Protein AF-A0A2U1LKH2-F1 (afdb_monomer)

pLDDT: mean 75.33, std 19.49, range [34.59, 97.94]

Organism: Artemisia annua (NCBI:txid35608)

Sequence (141 aa):
MAQFQILDHLMNLAGSSNLHDRMRVWFVQQAMEDSAFANLLFVCCQHLRRVMNKHRIMMVDMEALGDRGVAVDSLEALRKTYNRHKSVLEIMTDLLAQARSGVSEEEGNAGYNSRAQGLGARVLEAARSILGALFAVVQLP

Structure (mmCIF, N/CA/C/O backbone):
data_AF-A0A2U1LKH2-F1
#
_entry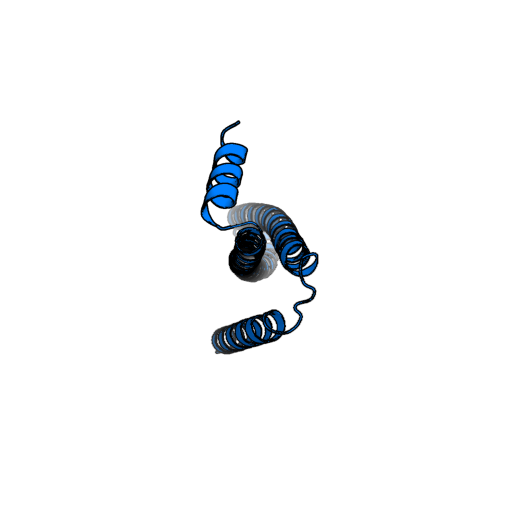.id   AF-A0A2U1LKH2-F1
#
loop_
_atom_site.group_PDB
_atom_site.id
_atom_site.type_symbol
_atom_site.label_atom_id
_atom_site.label_alt_id
_atom_site.label_comp_id
_atom_site.label_asym_id
_atom_site.label_entity_id
_atom_site.label_seq_id
_atom_site.pdbx_PDB_ins_code
_atom_site.Cartn_x
_atom_site.Cartn_y
_atom_site.Cartn_z
_atom_site.occupancy
_atom_site.B_iso_or_equiv
_atom_site.auth_seq_id
_atom_site.auth_comp_id
_atom_site.auth_asym_id
_atom_site.auth_atom_id
_atom_site.pdbx_PDB_model_num
ATOM 1 N N . MET A 1 1 ? 21.369 20.410 -15.685 1.00 41.09 1 MET A N 1
ATOM 2 C CA . MET A 1 1 ? 22.306 20.356 -16.833 1.00 41.09 1 MET A CA 1
ATOM 3 C C . MET A 1 1 ? 23.334 19.211 -16.773 1.00 41.09 1 MET A C 1
ATOM 5 O O . MET A 1 1 ? 23.979 18.977 -17.781 1.00 41.09 1 MET A O 1
ATOM 9 N N . ALA A 1 2 ? 23.475 18.450 -15.674 1.00 50.75 2 ALA A N 1
ATOM 10 C CA . ALA A 1 2 ? 24.497 17.391 -15.558 1.00 50.75 2 ALA A CA 1
ATOM 11 C C . ALA A 1 2 ? 24.167 16.049 -16.262 1.00 50.75 2 ALA A C 1
ATOM 13 O O . ALA A 1 2 ? 25.073 15.297 -16.597 1.00 50.75 2 ALA A O 1
ATOM 14 N N . GLN A 1 3 ? 22.890 15.739 -16.522 1.00 45.34 3 GLN A N 1
ATOM 15 C CA . GLN A 1 3 ? 22.479 14.428 -17.061 1.00 45.34 3 GLN A CA 1
ATOM 16 C C . GLN A 1 3 ? 22.871 14.194 -18.534 1.00 45.34 3 GLN A C 1
ATOM 18 O O . GLN A 1 3 ? 23.162 13.063 -18.910 1.00 45.34 3 GLN A O 1
ATOM 23 N N . PHE A 1 4 ? 22.958 15.247 -19.355 1.00 44.88 4 PHE A N 1
ATOM 24 C CA . PHE A 1 4 ? 23.347 15.119 -20.769 1.00 44.88 4 PHE A CA 1
ATOM 25 C C . PHE A 1 4 ? 24.853 14.877 -20.969 1.00 44.88 4 PHE A C 1
ATOM 27 O O . PHE A 1 4 ? 25.242 14.251 -21.949 1.00 44.88 4 PHE A O 1
ATOM 34 N N . GLN A 1 5 ? 25.701 15.289 -20.018 1.00 53.75 5 GLN A N 1
ATOM 35 C CA . GLN A 1 5 ? 27.159 15.111 -20.110 1.00 53.75 5 GLN A CA 1
ATOM 36 C C . GLN A 1 5 ? 27.582 13.640 -19.992 1.00 53.75 5 GLN A C 1
ATOM 38 O O . GLN A 1 5 ? 28.560 13.222 -20.607 1.00 53.75 5 GLN A O 1
ATOM 43 N N . ILE A 1 6 ? 26.829 12.839 -19.232 1.00 60.72 6 ILE A N 1
ATOM 44 C CA . ILE A 1 6 ? 27.096 11.406 -19.062 1.00 60.72 6 ILE A CA 1
ATOM 45 C C . ILE A 1 6 ? 26.749 10.641 -20.344 1.00 60.72 6 ILE A C 1
ATOM 47 O O . ILE A 1 6 ? 27.526 9.789 -20.776 1.00 60.72 6 ILE A O 1
ATOM 51 N N . LEU A 1 7 ? 25.621 10.975 -20.981 1.00 55.69 7 LEU A N 1
ATOM 52 C CA . LEU A 1 7 ? 25.215 10.361 -22.246 1.00 55.69 7 LEU A CA 1
ATOM 53 C C . LEU A 1 7 ? 26.198 10.682 -23.379 1.00 55.69 7 LEU A C 1
ATOM 55 O O . LEU A 1 7 ? 26.614 9.763 -24.080 1.00 55.69 7 LEU A O 1
ATOM 59 N N . ASP A 1 8 ? 26.629 11.940 -23.516 1.00 56.50 8 ASP A N 1
ATOM 60 C CA . ASP A 1 8 ? 27.603 12.352 -24.541 1.00 56.50 8 ASP A CA 1
ATOM 61 C C . ASP A 1 8 ? 28.972 11.683 -24.357 1.00 56.50 8 ASP A C 1
ATOM 63 O O . ASP A 1 8 ? 29.635 11.299 -25.326 1.00 56.50 8 ASP A O 1
ATOM 67 N N . HIS A 1 9 ? 29.400 11.497 -23.106 1.00 58.72 9 HIS A N 1
ATOM 68 C CA . HIS A 1 9 ? 30.657 10.818 -22.808 1.00 58.72 9 HIS A CA 1
ATOM 69 C C . HIS A 1 9 ? 30.581 9.315 -23.119 1.00 58.72 9 HIS A C 1
ATOM 71 O O . HIS A 1 9 ? 31.501 8.754 -23.717 1.00 58.72 9 HIS A O 1
ATOM 77 N N . LEU A 1 10 ? 29.455 8.670 -22.797 1.00 54.12 10 LEU A N 1
ATOM 78 C CA . LEU A 1 10 ? 29.204 7.264 -23.126 1.00 54.12 10 LEU A CA 1
ATOM 79 C C . LEU A 1 10 ? 29.077 7.032 -24.638 1.00 54.12 10 LEU A C 1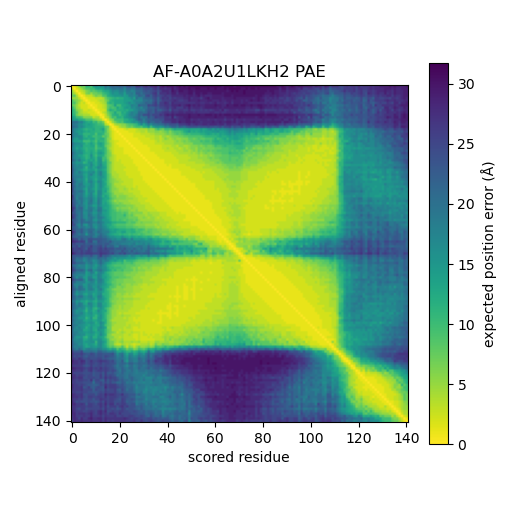
ATOM 81 O O . LEU A 1 10 ? 29.558 6.017 -25.141 1.00 54.12 10 LEU A O 1
ATOM 85 N N . MET A 1 11 ? 28.477 7.973 -25.365 1.00 57.41 11 MET A N 1
ATOM 86 C CA . MET A 1 11 ? 28.297 7.910 -26.816 1.00 57.41 11 MET A CA 1
ATOM 87 C C . MET A 1 11 ? 29.630 8.029 -27.571 1.00 57.41 11 MET A C 1
ATOM 89 O O . MET A 1 11 ? 29.863 7.278 -28.520 1.00 57.41 11 MET A O 1
ATOM 93 N N . ASN A 1 12 ? 30.532 8.900 -27.102 1.00 57.78 12 ASN A N 1
ATOM 94 C CA . ASN A 1 12 ? 31.886 9.044 -27.648 1.00 57.78 12 ASN A CA 1
ATOM 95 C C . ASN A 1 12 ? 32.794 7.835 -27.352 1.00 57.78 12 ASN A C 1
ATOM 97 O O . ASN A 1 12 ? 33.652 7.504 -28.166 1.00 57.78 12 ASN A O 1
ATOM 101 N N . LEU A 1 13 ? 32.609 7.158 -26.213 1.00 55.66 13 LEU A N 1
ATOM 102 C CA . LEU A 1 13 ? 33.429 6.006 -25.807 1.00 55.66 13 LEU A CA 1
ATOM 103 C C . LEU A 1 13 ? 32.995 4.677 -26.435 1.00 55.66 13 LEU A C 1
ATOM 105 O O . LEU A 1 13 ? 33.823 3.787 -26.617 1.00 55.66 13 LEU A O 1
ATOM 109 N N . ALA A 1 14 ? 31.703 4.501 -26.711 1.00 53.47 14 ALA A N 1
ATOM 110 C CA . ALA A 1 14 ? 31.156 3.177 -26.998 1.00 53.47 14 ALA A CA 1
ATOM 111 C C . ALA A 1 14 ? 31.113 2.823 -28.494 1.00 53.47 14 ALA A C 1
ATOM 113 O O . ALA A 1 14 ? 30.976 1.645 -28.815 1.00 53.47 14 ALA A O 1
ATOM 114 N N . GLY A 1 15 ? 31.235 3.809 -29.392 1.00 54.75 15 GLY A N 1
ATOM 115 C CA . GLY A 1 15 ? 30.900 3.642 -30.806 1.00 54.75 15 GLY A CA 1
ATOM 116 C C . GLY A 1 15 ? 29.408 3.325 -30.949 1.00 54.75 15 GLY A C 1
ATOM 117 O O . GLY A 1 15 ? 28.986 2.219 -30.648 1.00 54.75 15 GLY A O 1
ATOM 118 N N . SER A 1 16 ? 28.613 4.322 -31.347 1.00 59.56 16 SER A N 1
ATOM 119 C CA . SER A 1 16 ? 27.169 4.331 -31.689 1.00 59.56 16 SER A CA 1
ATOM 120 C C . SER A 1 16 ? 26.281 3.093 -31.388 1.00 59.56 16 SER A C 1
ATOM 122 O O . SER A 1 16 ? 25.233 3.268 -30.770 1.00 59.56 16 SER A O 1
ATOM 124 N N . SER A 1 17 ? 26.635 1.872 -31.802 1.00 57.16 17 SER A N 1
ATOM 125 C CA . SER A 1 17 ? 25.847 0.648 -31.585 1.00 57.16 17 SER A CA 1
ATOM 126 C C . SER A 1 17 ? 25.800 0.166 -30.128 1.00 57.16 17 SER A C 1
ATOM 128 O O . SER A 1 17 ? 24.788 -0.378 -29.704 1.00 57.16 17 SER A O 1
ATOM 130 N N . ASN A 1 18 ? 26.842 0.401 -29.329 1.00 68.12 18 ASN A N 1
ATOM 131 C CA . ASN A 1 18 ? 26.953 -0.162 -27.975 1.00 68.12 18 ASN A CA 1
ATOM 132 C C . ASN A 1 18 ? 26.224 0.685 -26.904 1.00 68.12 18 ASN A C 1
ATOM 134 O O . ASN A 1 18 ? 25.913 0.211 -25.812 1.00 68.12 18 ASN A O 1
ATOM 138 N N . LEU A 1 19 ? 25.900 1.950 -27.205 1.00 74.56 19 LEU A N 1
ATOM 139 C CA . LEU A 1 19 ? 25.130 2.806 -26.292 1.00 74.56 19 LEU A CA 1
ATOM 140 C C . LEU A 1 19 ? 23.679 2.324 -26.154 1.00 74.56 19 LEU A C 1
ATOM 142 O O . LEU A 1 19 ? 23.128 2.318 -25.057 1.00 74.56 19 LEU A O 1
ATOM 146 N N . HIS A 1 20 ? 23.078 1.907 -27.266 1.00 74.44 20 HIS A N 1
ATOM 147 C CA . HIS A 1 20 ? 21.703 1.422 -27.319 1.00 74.44 20 HIS A CA 1
ATOM 148 C C . HIS A 1 20 ? 21.523 0.129 -26.510 1.00 74.44 20 HIS A C 1
ATOM 150 O O . HIS A 1 20 ? 20.644 0.060 -25.650 1.00 74.44 20 HIS A O 1
ATOM 156 N N . ASP A 1 21 ? 22.433 -0.833 -26.682 1.00 73.69 21 ASP A N 1
ATOM 157 C CA . ASP A 1 21 ? 22.453 -2.065 -25.888 1.00 73.69 21 ASP A CA 1
ATOM 158 C C . ASP A 1 21 ? 22.643 -1.777 -24.390 1.00 73.69 21 ASP A C 1
ATOM 160 O O . ASP A 1 21 ? 21.969 -2.373 -23.548 1.00 73.69 21 ASP A O 1
ATOM 164 N N . ARG A 1 22 ? 23.502 -0.810 -24.037 1.00 74.50 22 ARG A N 1
ATOM 165 C CA . ARG A 1 22 ? 23.689 -0.377 -22.642 1.00 74.50 22 ARG A CA 1
ATOM 166 C C . ARG A 1 22 ? 22.445 0.282 -22.051 1.00 74.50 22 ARG A C 1
ATOM 168 O O . ARG A 1 22 ? 22.099 -0.034 -20.916 1.00 74.50 22 ARG A O 1
ATOM 175 N N . MET A 1 23 ? 21.756 1.149 -22.798 1.00 79.25 23 MET A N 1
ATOM 176 C CA . MET A 1 23 ? 20.485 1.734 -22.344 1.00 79.25 23 MET A CA 1
ATOM 177 C C . MET A 1 23 ? 19.425 0.653 -22.141 1.00 79.25 23 MET A C 1
ATOM 179 O O . MET A 1 23 ? 18.703 0.672 -21.151 1.00 79.25 23 MET A O 1
ATOM 183 N N . ARG A 1 24 ? 19.358 -0.335 -23.038 1.00 75.19 24 ARG A N 1
ATOM 184 C CA . ARG A 1 24 ? 18.426 -1.455 -22.899 1.00 75.19 24 ARG A CA 1
ATOM 185 C C . ARG A 1 24 ? 18.696 -2.271 -21.636 1.00 75.19 24 ARG A C 1
ATOM 187 O O . ARG A 1 24 ? 17.754 -2.599 -20.922 1.00 75.19 24 ARG A O 1
ATOM 194 N N . VAL A 1 25 ? 19.958 -2.596 -21.355 1.00 74.44 25 VAL A N 1
ATOM 195 C CA . VAL A 1 25 ? 20.335 -3.295 -20.114 1.00 74.44 25 VAL A CA 1
ATOM 196 C C . VAL A 1 25 ? 19.967 -2.460 -18.888 1.00 74.44 25 VAL A C 1
ATOM 198 O O . VAL A 1 25 ? 19.434 -3.014 -17.931 1.00 74.44 25 VAL A O 1
ATOM 201 N N . TRP A 1 26 ? 20.183 -1.143 -18.940 1.00 81.00 26 TRP A N 1
ATOM 202 C CA . TRP A 1 26 ? 19.799 -0.231 -17.864 1.00 81.00 26 TRP A CA 1
ATOM 203 C C . TRP A 1 26 ? 18.289 -0.268 -17.591 1.00 81.00 26 TRP A C 1
ATOM 205 O O . TRP A 1 26 ? 17.896 -0.474 -16.449 1.00 81.00 26 TRP A O 1
ATOM 215 N N . PHE A 1 27 ? 17.447 -0.193 -18.628 1.00 77.06 27 PHE A N 1
ATOM 216 C CA . PHE A 1 27 ? 15.988 -0.285 -18.481 1.00 77.06 27 PHE A CA 1
ATOM 217 C C . PHE A 1 27 ? 15.522 -1.635 -17.927 1.00 77.06 27 PHE A C 1
ATOM 219 O O . PHE A 1 27 ? 14.655 -1.684 -17.062 1.00 77.06 27 PHE A O 1
ATOM 226 N N . VAL A 1 28 ? 16.128 -2.742 -18.370 1.00 76.94 28 VAL A N 1
ATOM 227 C CA . VAL A 1 28 ? 15.828 -4.072 -17.809 1.00 76.94 28 VAL A CA 1
ATOM 228 C C . VAL A 1 28 ? 16.196 -4.135 -16.328 1.00 76.94 28 VAL A C 1
ATOM 230 O O . VAL A 1 28 ? 15.450 -4.704 -15.534 1.00 76.94 28 VAL A O 1
ATOM 233 N N . GLN A 1 29 ? 17.336 -3.562 -15.945 1.00 79.00 29 GLN A N 1
ATOM 234 C CA . GLN A 1 29 ? 17.749 -3.529 -14.549 1.00 79.00 29 GLN A CA 1
ATOM 235 C C . GLN A 1 29 ? 16.817 -2.649 -13.706 1.00 79.00 29 GLN A C 1
ATOM 237 O O . GLN A 1 29 ? 16.387 -3.088 -12.641 1.00 79.00 29 GLN A O 1
ATOM 242 N N . GLN A 1 30 ? 16.432 -1.478 -14.212 1.00 82.81 30 GLN A N 1
ATOM 243 C CA . GLN A 1 30 ? 15.478 -0.591 -13.549 1.00 82.81 30 GLN A CA 1
ATOM 244 C C . GLN A 1 30 ? 14.118 -1.281 -13.348 1.00 82.81 30 GLN A C 1
ATOM 246 O O . GLN A 1 30 ? 13.598 -1.300 -12.236 1.00 82.81 30 GLN A O 1
ATOM 251 N N . ALA A 1 31 ? 13.599 -1.968 -14.374 1.00 79.88 31 ALA A N 1
ATOM 252 C CA . ALA A 1 31 ? 12.362 -2.748 -14.277 1.00 79.88 31 ALA A CA 1
ATOM 253 C C . ALA A 1 31 ? 12.440 -3.859 -13.211 1.00 79.88 31 ALA A C 1
ATOM 255 O O . ALA A 1 31 ? 11.468 -4.128 -12.501 1.00 79.88 31 ALA A O 1
ATOM 256 N N . MET A 1 32 ? 13.598 -4.514 -13.074 1.00 80.75 32 MET A N 1
ATOM 257 C CA . MET A 1 32 ? 13.822 -5.536 -12.047 1.00 80.75 32 MET A CA 1
ATOM 258 C C . MET A 1 32 ? 13.822 -4.943 -10.632 1.00 80.75 32 MET A C 1
ATOM 260 O O . MET A 1 32 ? 13.231 -5.535 -9.725 1.00 80.75 32 MET A O 1
ATOM 264 N N . GLU A 1 33 ? 14.461 -3.789 -10.438 1.00 81.81 33 GLU A N 1
ATOM 265 C CA . GLU A 1 33 ? 14.485 -3.073 -9.157 1.00 81.81 33 GLU A CA 1
ATOM 266 C C . GLU A 1 33 ? 13.082 -2.577 -8.770 1.00 81.81 33 GLU A C 1
ATOM 2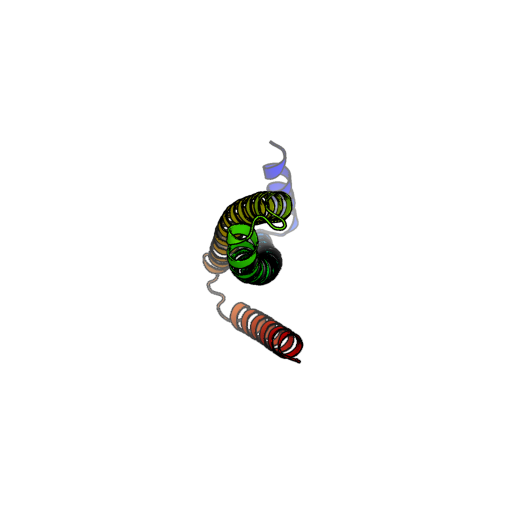68 O O . GLU A 1 33 ? 12.621 -2.841 -7.653 1.00 81.81 33 GLU A O 1
ATOM 273 N N . ASP A 1 34 ? 12.351 -1.983 -9.714 1.00 83.56 34 ASP A N 1
ATOM 274 C CA . ASP A 1 34 ? 10.972 -1.528 -9.514 1.00 83.56 34 ASP A CA 1
ATOM 275 C C . ASP A 1 34 ? 10.026 -2.701 -9.214 1.00 83.56 34 ASP A C 1
ATOM 277 O O . ASP A 1 34 ? 9.143 -2.605 -8.355 1.00 83.56 34 ASP A O 1
ATOM 281 N N . SER A 1 35 ? 10.244 -3.856 -9.850 1.00 84.88 35 SER A N 1
ATOM 282 C CA . SER A 1 35 ? 9.483 -5.083 -9.591 1.00 84.88 35 SER A CA 1
ATOM 283 C C . SER A 1 35 ? 9.754 -5.633 -8.192 1.00 84.88 35 SER A C 1
ATOM 285 O O . SER A 1 35 ? 8.822 -6.003 -7.468 1.00 84.88 35 SER A O 1
ATOM 287 N N . ALA A 1 36 ? 11.016 -5.642 -7.752 1.00 86.19 36 ALA A N 1
ATOM 288 C CA . ALA A 1 36 ? 11.370 -6.025 -6.388 1.00 86.19 36 ALA A CA 1
ATOM 289 C C . ALA A 1 36 ? 10.711 -5.092 -5.357 1.00 86.19 36 ALA A C 1
ATOM 291 O O . ALA A 1 36 ? 10.126 -5.567 -4.376 1.00 86.19 36 ALA A O 1
ATOM 292 N N . PHE A 1 37 ? 10.729 -3.782 -5.610 1.00 87.94 37 PHE A N 1
ATOM 293 C CA . PHE A 1 37 ? 10.070 -2.793 -4.761 1.00 87.94 37 PHE A CA 1
ATOM 294 C C . PHE A 1 37 ? 8.543 -2.981 -4.719 1.00 87.94 37 PHE A C 1
ATOM 296 O O . PHE A 1 37 ? 7.954 -3.037 -3.634 1.00 87.94 37 PHE A O 1
ATOM 303 N N . ALA A 1 38 ? 7.895 -3.181 -5.870 1.00 89.69 38 ALA A N 1
ATOM 304 C CA . ALA A 1 38 ? 6.463 -3.462 -5.956 1.00 89.69 38 ALA A CA 1
ATOM 305 C C . ALA A 1 38 ? 6.078 -4.743 -5.193 1.00 89.69 38 ALA A C 1
ATOM 307 O O . ALA A 1 38 ? 5.062 -4.783 -4.494 1.00 89.69 38 ALA A O 1
ATOM 308 N N . ASN A 1 39 ? 6.897 -5.792 -5.270 1.00 91.56 39 ASN A N 1
ATOM 309 C CA . ASN A 1 39 ? 6.660 -7.031 -4.529 1.00 91.56 39 ASN A CA 1
ATOM 310 C C . ASN A 1 39 ? 6.754 -6.823 -3.011 1.00 9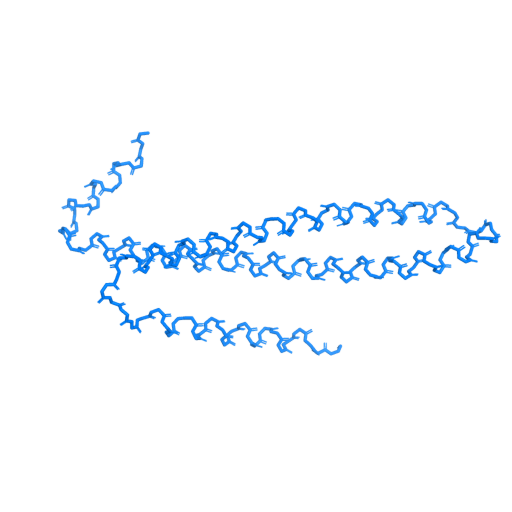1.56 39 ASN A C 1
ATOM 312 O O . ASN A 1 39 ? 5.898 -7.321 -2.274 1.00 91.56 39 ASN A O 1
ATOM 316 N N . LEU A 1 40 ? 7.729 -6.043 -2.536 1.00 90.94 40 LEU A N 1
ATOM 317 C CA . LEU A 1 40 ? 7.830 -5.680 -1.120 1.00 90.94 40 LEU A CA 1
ATOM 318 C C . LEU A 1 40 ? 6.591 -4.903 -0.650 1.00 90.94 40 LEU A C 1
ATOM 320 O O . LEU A 1 40 ? 5.982 -5.263 0.360 1.00 90.94 40 LEU A O 1
ATOM 324 N N . LEU A 1 41 ? 6.171 -3.882 -1.407 1.00 91.56 41 LEU A N 1
ATOM 325 C CA . LEU A 1 41 ? 4.959 -3.111 -1.111 1.00 91.56 41 LEU A CA 1
ATOM 326 C C . LEU A 1 41 ? 3.717 -4.004 -1.049 1.00 91.56 41 LEU A C 1
ATOM 328 O O . LEU A 1 41 ? 2.894 -3.859 -0.141 1.00 91.56 41 LEU A O 1
ATOM 332 N N . PHE A 1 42 ? 3.594 -4.962 -1.970 1.00 93.44 42 PHE A N 1
ATOM 333 C CA . PHE A 1 42 ? 2.496 -5.922 -1.971 1.00 93.44 42 PHE A CA 1
ATOM 334 C C . PHE A 1 42 ? 2.477 -6.768 -0.692 1.00 93.44 42 PHE A C 1
ATOM 336 O O . PHE A 1 42 ? 1.429 -6.863 -0.050 1.00 93.44 42 PHE A O 1
ATOM 343 N N . VAL A 1 43 ? 3.615 -7.337 -0.282 1.00 94.56 43 VAL A N 1
ATOM 344 C CA . VAL A 1 43 ? 3.717 -8.121 0.962 1.00 94.56 43 VAL A CA 1
ATOM 345 C C . VAL A 1 43 ? 3.319 -7.279 2.176 1.00 94.56 43 VAL A C 1
ATOM 347 O O . VAL A 1 43 ? 2.513 -7.729 2.996 1.00 94.56 43 VAL A O 1
ATOM 350 N N . CYS A 1 44 ? 3.797 -6.037 2.264 1.00 93.00 44 CYS A N 1
ATOM 351 C CA . CYS A 1 44 ? 3.435 -5.123 3.347 1.00 93.00 44 CYS A CA 1
ATOM 352 C C . CYS A 1 44 ? 1.932 -4.799 3.365 1.00 93.00 44 CYS A C 1
ATOM 354 O O . CYS A 1 44 ? 1.307 -4.848 4.428 1.00 93.00 44 CYS A O 1
ATOM 356 N N . CYS A 1 45 ? 1.316 -4.556 2.202 1.00 94.31 45 CYS A N 1
ATOM 357 C CA . CYS A 1 45 ? -0.133 -4.361 2.094 1.00 94.31 45 CYS A CA 1
ATOM 358 C C . CYS A 1 45 ? -0.907 -5.584 2.609 1.00 94.31 45 CYS A C 1
ATOM 360 O O . CYS A 1 45 ? -1.890 -5.440 3.340 1.00 94.31 45 CYS A O 1
ATOM 362 N N . GLN A 1 46 ? -0.469 -6.798 2.258 1.00 95.50 46 GLN A N 1
ATOM 363 C CA . GLN A 1 46 ? -1.114 -8.029 2.727 1.00 95.50 46 GLN A CA 1
ATOM 364 C C . GLN A 1 46 ? -0.962 -8.218 4.237 1.00 95.50 46 GLN A C 1
ATOM 366 O O . GLN A 1 46 ? -1.929 -8.581 4.910 1.00 95.50 46 GLN A O 1
ATOM 371 N N . HIS A 1 47 ? 0.221 -7.940 4.787 1.00 94.12 47 HIS A N 1
ATOM 372 C CA . HIS A 1 47 ? 0.441 -7.970 6.230 1.00 94.12 47 HIS A CA 1
ATOM 373 C C . HIS A 1 47 ? -0.508 -7.007 6.957 1.00 94.12 47 HIS A C 1
ATOM 375 O O . HIS A 1 47 ? -1.207 -7.408 7.891 1.00 94.12 47 HIS A O 1
ATOM 381 N N . LEU A 1 48 ? -0.609 -5.764 6.479 1.00 94.81 48 LEU A N 1
ATOM 382 C CA . LEU A 1 48 ? -1.455 -4.743 7.089 1.00 94.81 48 LEU A CA 1
ATOM 383 C C . LEU A 1 48 ? -2.944 -5.111 7.034 1.00 94.81 48 LEU A C 1
ATOM 385 O O . LEU A 1 48 ? -3.638 -4.992 8.044 1.00 94.81 48 LEU A O 1
ATOM 389 N N . ARG A 1 49 ? -3.427 -5.665 5.911 1.00 97.00 49 ARG A N 1
ATOM 390 C CA . ARG A 1 49 ? -4.800 -6.196 5.797 1.00 97.00 49 ARG A CA 1
ATOM 391 C C . ARG A 1 49 ? -5.087 -7.290 6.826 1.00 97.00 49 ARG A C 1
ATOM 393 O O . ARG A 1 49 ? -6.157 -7.287 7.432 1.00 97.00 49 ARG A O 1
ATOM 400 N N . ARG A 1 50 ? -4.136 -8.202 7.071 1.00 96.12 50 ARG A N 1
ATOM 401 C CA . ARG A 1 50 ? -4.281 -9.252 8.099 1.00 96.12 50 ARG A CA 1
ATOM 402 C C . ARG A 1 50 ? -4.383 -8.653 9.503 1.00 96.12 50 ARG A C 1
ATOM 404 O O . ARG A 1 50 ? -5.258 -9.058 10.265 1.00 96.12 50 ARG A O 1
ATOM 411 N N . VAL A 1 51 ? -3.531 -7.681 9.839 1.00 94.44 51 VAL A N 1
ATOM 412 C CA . VAL A 1 51 ? -3.578 -6.976 11.134 1.00 94.44 51 VAL A CA 1
ATOM 413 C C . VAL A 1 51 ? -4.906 -6.237 11.307 1.00 94.44 51 VAL A C 1
ATOM 415 O O . VAL A 1 51 ? -5.559 -6.378 12.338 1.00 94.44 51 VAL A O 1
ATOM 418 N N . MET A 1 52 ? -5.353 -5.509 10.283 1.00 96.31 52 MET A N 1
ATOM 419 C CA . MET A 1 52 ? -6.640 -4.810 10.306 1.00 96.31 52 MET A CA 1
ATOM 420 C C . MET A 1 52 ? -7.819 -5.767 10.490 1.00 96.31 52 MET A C 1
ATOM 422 O O . MET A 1 52 ? -8.733 -5.455 11.248 1.00 96.31 52 MET A O 1
ATOM 426 N N . ASN A 1 53 ? -7.794 -6.944 9.859 1.00 96.44 53 ASN A N 1
ATOM 427 C CA . ASN A 1 53 ? -8.844 -7.941 10.050 1.00 96.44 53 ASN A CA 1
ATOM 428 C C . ASN A 1 53 ? -8.890 -8.461 11.497 1.00 96.44 53 ASN A C 1
ATOM 430 O O . ASN A 1 53 ? -9.974 -8.581 12.062 1.00 96.44 53 ASN A O 1
ATOM 434 N N . LYS A 1 54 ? -7.727 -8.695 12.126 1.00 94.00 54 LYS A N 1
ATOM 435 C CA . LYS A 1 54 ? -7.651 -9.052 13.555 1.00 94.00 54 LYS A CA 1
ATOM 436 C C . LYS A 1 54 ? -8.233 -7.949 14.442 1.00 94.00 54 LYS A C 1
ATOM 438 O O . LYS A 1 54 ? -9.025 -8.2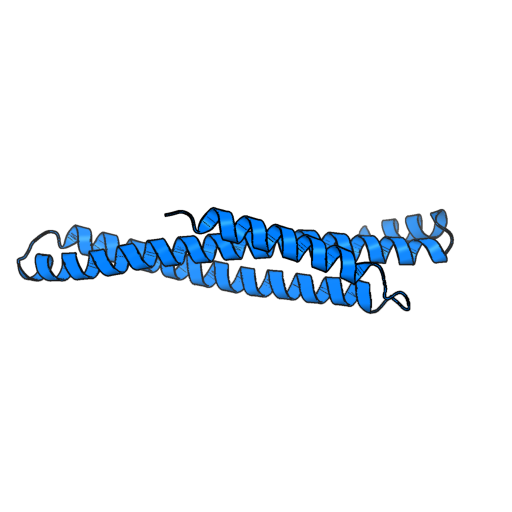43 15.330 1.00 94.00 54 LYS A O 1
ATOM 443 N N . HIS A 1 55 ? -7.891 -6.686 14.175 1.00 94.25 55 HIS A N 1
ATOM 444 C CA . HIS A 1 55 ? -8.457 -5.550 14.909 1.00 94.25 55 HIS A CA 1
ATOM 445 C C . HIS A 1 55 ? -9.971 -5.440 14.720 1.00 94.25 55 HIS A C 1
ATOM 447 O O . HIS A 1 55 ? -10.672 -5.169 15.685 1.00 94.25 55 HIS A O 1
ATOM 453 N N . ARG A 1 56 ? -10.489 -5.697 13.513 1.00 94.69 56 ARG A N 1
ATOM 454 C CA . ARG A 1 56 ? -11.932 -5.673 13.240 1.00 94.69 56 ARG A CA 1
ATOM 455 C C . ARG A 1 56 ? -12.689 -6.723 14.054 1.00 94.69 56 ARG A C 1
ATOM 457 O O . ARG A 1 56 ? -13.738 -6.405 14.593 1.00 94.69 56 ARG A O 1
ATOM 464 N N . ILE A 1 57 ? -12.159 -7.945 14.152 1.00 94.25 57 ILE A N 1
ATOM 465 C CA . ILE A 1 57 ? -12.751 -9.009 14.982 1.00 94.25 57 ILE A CA 1
ATOM 466 C C . ILE A 1 57 ? -12.756 -8.579 16.454 1.00 94.25 57 ILE A C 1
ATOM 468 O O . ILE A 1 57 ? -13.807 -8.568 17.081 1.00 94.25 57 ILE A O 1
ATOM 472 N N . MET A 1 58 ? -11.612 -8.112 16.963 1.00 93.50 58 MET A N 1
ATOM 473 C CA . MET A 1 58 ? -11.493 -7.638 18.346 1.00 93.50 58 MET A CA 1
ATOM 474 C C . MET A 1 58 ? -12.432 -6.460 18.652 1.00 93.50 58 MET A C 1
ATOM 476 O O . MET A 1 58 ? -12.974 -6.375 19.747 1.00 93.50 58 MET A O 1
ATOM 480 N N . MET A 1 59 ? -12.651 -5.555 17.692 1.00 93.12 59 MET A N 1
ATOM 481 C CA . MET A 1 59 ? -13.611 -4.459 17.846 1.00 93.12 59 MET A CA 1
ATOM 482 C C . MET A 1 59 ? -15.037 -4.972 18.051 1.00 93.12 59 MET A C 1
ATOM 484 O O . MET A 1 59 ? -15.719 -4.454 18.925 1.00 93.12 59 MET A O 1
ATOM 488 N N . VAL A 1 60 ? -15.467 -5.987 17.296 1.00 92.50 60 VAL A N 1
ATOM 489 C CA . VAL A 1 60 ? -16.804 -6.588 17.454 1.00 92.50 60 VAL A CA 1
ATOM 490 C C . VAL A 1 60 ? -16.951 -7.225 18.840 1.00 92.50 60 VAL A C 1
ATOM 492 O O . VAL A 1 60 ? -17.954 -7.001 19.516 1.00 92.50 60 VAL A O 1
ATOM 495 N N . ASP A 1 61 ? -15.932 -7.954 19.303 1.00 90.31 61 ASP A N 1
ATOM 496 C CA . ASP A 1 61 ? -15.936 -8.561 20.642 1.00 90.31 61 ASP A CA 1
ATOM 497 C C . ASP A 1 61 ? -15.985 -7.493 21.749 1.00 90.31 61 ASP A C 1
ATOM 499 O O . ASP A 1 61 ? -16.704 -7.629 22.743 1.00 90.31 61 ASP A O 1
ATOM 503 N N . MET A 1 62 ? -15.238 -6.400 21.567 1.00 90.31 62 MET A N 1
ATOM 504 C CA . MET A 1 62 ? -15.221 -5.266 22.489 1.00 90.31 62 MET A CA 1
ATOM 505 C C . MET A 1 62 ? -16.520 -4.464 22.475 1.00 90.31 62 MET A C 1
ATOM 507 O O . MET A 1 62 ? -16.911 -3.965 23.523 1.00 90.31 62 MET A O 1
ATOM 511 N N . GLU A 1 63 ? -17.213 -4.347 21.344 1.00 90.75 63 GLU A N 1
ATOM 512 C CA . GLU A 1 63 ? -18.527 -3.697 21.268 1.00 90.75 63 GLU A CA 1
ATOM 513 C C . GLU A 1 63 ? -19.552 -4.443 22.140 1.00 90.75 63 GLU A C 1
ATOM 515 O O . GLU A 1 63 ? -20.204 -3.823 22.978 1.00 90.75 63 GLU A O 1
ATOM 520 N N . ALA A 1 64 ? -19.572 -5.780 22.091 1.00 87.38 64 ALA A N 1
ATOM 521 C CA . ALA A 1 64 ? -20.425 -6.607 22.957 1.00 87.38 64 ALA A CA 1
ATOM 522 C C . ALA A 1 64 ? -20.063 -6.536 24.462 1.00 87.38 64 ALA A C 1
ATOM 524 O O . ALA A 1 64 ? -20.856 -6.893 25.344 1.00 87.38 64 ALA A O 1
ATOM 525 N N . LEU A 1 65 ? -18.836 -6.128 24.798 1.00 85.25 65 LEU A N 1
ATOM 526 C CA . LEU A 1 65 ? -18.414 -5.829 26.174 1.00 85.25 65 LEU A CA 1
ATOM 527 C C . LEU A 1 65 ? -18.747 -4.382 26.567 1.00 85.25 65 LEU A C 1
ATOM 529 O O . LEU A 1 65 ? -19.145 -4.131 27.705 1.00 85.25 65 LEU A O 1
ATOM 533 N N . GLY A 1 66 ? -18.637 -3.452 25.622 1.00 80.94 66 GLY A N 1
ATOM 534 C CA . GLY A 1 66 ? -18.951 -2.036 25.777 1.00 80.94 66 GLY A CA 1
ATOM 535 C C . GLY A 1 66 ? -20.427 -1.786 26.070 1.00 80.94 66 GLY A C 1
ATOM 536 O O . GLY A 1 66 ? -20.730 -0.945 26.913 1.00 80.94 66 GLY A O 1
ATOM 537 N N . ASP A 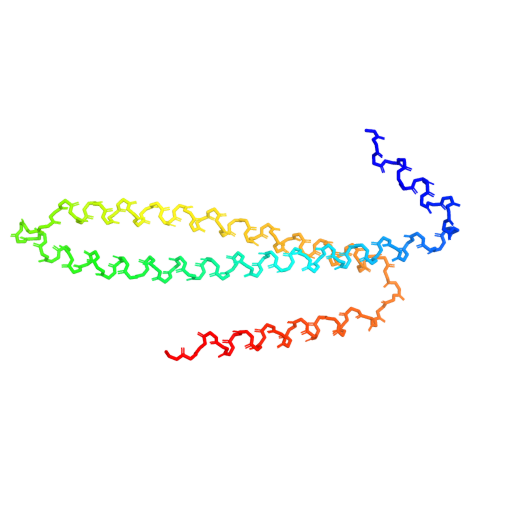1 67 ? -21.334 -2.590 25.506 1.00 81.38 67 ASP A N 1
ATOM 538 C CA . ASP A 1 67 ? -22.769 -2.570 25.847 1.00 81.38 67 ASP A CA 1
ATOM 539 C C . ASP A 1 67 ? -23.033 -2.858 27.338 1.00 81.38 67 ASP A C 1
ATOM 541 O O . ASP A 1 67 ? -24.080 -2.512 27.883 1.00 81.38 67 ASP A O 1
ATOM 545 N N . ARG A 1 68 ? -22.058 -3.464 28.027 1.00 83.44 68 ARG A N 1
ATOM 546 C CA . ARG A 1 68 ? -22.070 -3.727 29.474 1.00 83.44 68 ARG A CA 1
ATOM 547 C C . ARG A 1 68 ? -21.257 -2.703 30.278 1.00 83.44 68 ARG A C 1
ATOM 549 O O . ARG A 1 68 ? -21.025 -2.911 31.465 1.00 83.44 68 ARG A O 1
ATOM 556 N N . GLY A 1 69 ? -20.804 -1.620 29.645 1.00 77.50 69 GLY A N 1
ATOM 557 C CA . GLY A 1 69 ? -19.993 -0.563 30.256 1.00 77.50 69 GLY A CA 1
ATOM 558 C C . GLY A 1 69 ? -18.517 -0.922 30.462 1.00 77.50 69 GLY A C 1
ATOM 559 O O . GLY A 1 69 ? -17.828 -0.235 31.212 1.00 77.50 69 GLY A O 1
ATOM 560 N N . VAL A 1 70 ? -18.011 -1.989 29.832 1.00 79.25 70 VAL A N 1
ATOM 561 C CA . VAL A 1 70 ? -16.638 -2.482 30.038 1.00 79.25 70 VAL A CA 1
ATOM 562 C C . VAL A 1 70 ? -15.719 -2.058 28.886 1.00 79.25 70 VAL A C 1
ATOM 564 O O . VAL A 1 70 ? -16.066 -2.212 27.721 1.00 79.25 70 VAL A O 1
ATOM 567 N N . ALA A 1 71 ? -14.512 -1.579 29.216 1.00 77.19 71 ALA A N 1
ATOM 568 C CA . ALA A 1 71 ? -13.404 -1.333 28.278 1.00 77.19 71 ALA A CA 1
ATOM 569 C C . ALA A 1 71 ? -13.681 -0.345 27.117 1.00 77.19 71 ALA A C 1
ATOM 571 O O . ALA A 1 71 ? -13.046 -0.431 26.062 1.00 77.19 71 ALA A O 1
ATOM 572 N N . VAL A 1 72 ? -14.569 0.635 27.322 1.00 81.62 72 VAL A N 1
ATOM 573 C CA . VAL A 1 72 ? -14.940 1.653 26.314 1.00 81.62 72 VAL A CA 1
ATOM 574 C C . VAL A 1 72 ? -13.719 2.427 25.787 1.00 81.62 72 VAL A C 1
ATOM 576 O O . VAL A 1 72 ? -13.565 2.576 24.574 1.00 81.62 72 VAL A O 1
ATOM 579 N N . ASP A 1 73 ? -12.791 2.822 26.664 1.00 88.81 73 ASP A N 1
ATOM 580 C CA . ASP A 1 73 ? -11.569 3.547 26.273 1.00 88.81 73 ASP A CA 1
ATOM 581 C C . ASP A 1 73 ? -10.649 2.707 25.371 1.00 88.81 73 ASP A C 1
ATOM 583 O O . ASP A 1 73 ? -10.033 3.209 24.427 1.00 88.81 73 ASP A O 1
ATOM 587 N N . SER A 1 74 ? -10.572 1.396 25.629 1.00 89.81 74 SER A N 1
ATOM 588 C CA . SER A 1 74 ? -9.776 0.471 24.812 1.00 89.81 74 SER A CA 1
ATOM 589 C C . SER A 1 74 ? -10.383 0.282 23.423 1.00 89.81 74 SER A C 1
ATOM 591 O O . SER A 1 74 ? -9.645 0.237 22.436 1.00 89.81 74 SER A O 1
ATOM 593 N N . LEU A 1 75 ? -11.716 0.245 23.323 1.00 92.44 75 LEU A N 1
ATOM 594 C CA . LEU A 1 75 ? -12.421 0.208 22.042 1.00 92.44 75 LEU A CA 1
ATOM 595 C C . LEU A 1 75 ? -12.167 1.485 21.224 1.00 92.44 75 LEU A C 1
ATOM 597 O O . LEU A 1 75 ? -11.914 1.409 20.018 1.00 92.44 75 LEU A O 1
ATOM 601 N N . GLU A 1 76 ? -12.175 2.661 21.859 1.00 92.19 76 GLU A N 1
ATOM 602 C CA . GLU A 1 76 ? -11.849 3.916 21.174 1.00 92.19 76 GLU A CA 1
ATOM 603 C C . GLU A 1 76 ? -10.393 3.930 20.674 1.00 92.19 76 GLU A C 1
ATOM 605 O O . GLU A 1 76 ? -10.128 4.278 19.516 1.00 92.19 76 GLU A O 1
ATOM 610 N N . ALA A 1 77 ? -9.442 3.494 21.505 1.00 92.69 77 ALA A N 1
ATOM 611 C CA . ALA A 1 77 ? -8.037 3.373 21.115 1.00 92.69 77 ALA A CA 1
ATOM 612 C C . ALA A 1 77 ? -7.837 2.391 19.942 1.00 92.69 77 ALA A C 1
ATOM 614 O O . ALA A 1 77 ? -7.054 2.655 19.017 1.00 92.69 77 ALA A O 1
ATOM 615 N N . LEU A 1 78 ? -8.583 1.283 19.931 1.00 93.81 78 LEU A N 1
ATOM 616 C CA . LEU A 1 78 ? -8.554 0.301 18.853 1.00 93.81 78 LEU A CA 1
ATOM 617 C C . LEU A 1 78 ? -9.117 0.876 17.544 1.00 93.81 78 LEU A C 1
ATOM 619 O O . LEU A 1 78 ? -8.492 0.711 16.493 1.00 93.81 78 LEU A O 1
ATOM 623 N N . ARG A 1 79 ? -10.219 1.639 17.602 1.00 95.31 79 ARG A N 1
ATOM 624 C CA . ARG A 1 79 ? -10.783 2.368 16.447 1.00 95.31 79 ARG A CA 1
ATOM 625 C C . ARG A 1 79 ? -9.788 3.373 15.863 1.00 95.31 79 ARG A C 1
ATOM 627 O O . ARG A 1 79 ? -9.594 3.404 14.646 1.00 95.31 79 ARG A O 1
ATOM 634 N N . LYS A 1 80 ? -9.098 4.148 16.708 1.00 96.31 80 LYS A N 1
ATOM 635 C CA . LYS A 1 80 ? -8.030 5.072 16.271 1.00 96.31 80 LYS A CA 1
ATOM 636 C C . LYS A 1 80 ? -6.902 4.327 15.556 1.00 96.31 80 LYS A C 1
ATOM 638 O O . LYS A 1 80 ? -6.468 4.739 14.480 1.00 96.31 80 LYS A O 1
ATOM 643 N N . THR A 1 81 ? -6.466 3.198 16.112 1.00 95.62 81 THR A N 1
ATOM 644 C CA . THR A 1 81 ? -5.419 2.359 15.509 1.00 95.62 81 THR A CA 1
ATOM 645 C C . THR A 1 81 ? -5.860 1.767 14.170 1.00 95.62 81 THR A C 1
ATOM 647 O O . THR A 1 81 ? -5.092 1.792 13.208 1.00 95.62 81 THR A O 1
ATOM 650 N N . TYR A 1 82 ? -7.099 1.279 14.079 1.00 96.62 82 TYR A N 1
ATOM 651 C CA . TYR A 1 82 ? -7.679 0.764 12.840 1.00 96.62 82 TYR A CA 1
ATOM 652 C C . TYR A 1 82 ? -7.737 1.837 11.747 1.00 96.62 82 TYR A C 1
ATOM 654 O O . TYR A 1 82 ? -7.282 1.591 10.631 1.00 96.62 82 TYR A O 1
ATOM 662 N N . ASN A 1 83 ? -8.223 3.039 12.070 1.00 97.25 83 ASN A N 1
ATOM 663 C CA . ASN A 1 83 ? -8.300 4.149 11.117 1.00 97.25 83 ASN A CA 1
ATOM 664 C C . ASN A 1 83 ? -6.912 4.573 10.625 1.00 97.25 83 ASN A C 1
ATOM 666 O O . ASN A 1 83 ? -6.717 4.737 9.425 1.00 97.25 83 ASN A O 1
ATOM 670 N N . ARG A 1 84 ? -5.919 4.651 11.523 1.00 97.31 84 ARG A N 1
ATOM 671 C CA . ARG A 1 84 ? -4.527 4.915 11.132 1.00 97.31 84 ARG A CA 1
ATOM 672 C C . ARG A 1 84 ? -3.997 3.844 10.175 1.00 97.31 84 ARG A C 1
ATOM 674 O O . ARG A 1 84 ? -3.387 4.179 9.167 1.00 97.31 84 ARG A O 1
ATOM 681 N N . HIS A 1 85 ? -4.230 2.562 10.467 1.00 97.19 85 HIS A N 1
ATOM 682 C CA . HIS A 1 85 ? -3.819 1.466 9.582 1.00 97.19 85 HIS A CA 1
ATOM 683 C C . HIS A 1 85 ? -4.535 1.510 8.228 1.00 97.19 85 HIS A C 1
ATOM 685 O O . HIS A 1 85 ? -3.900 1.253 7.210 1.00 97.19 85 HIS A O 1
ATOM 691 N N . LYS A 1 86 ? -5.817 1.887 8.197 1.00 97.38 86 LYS A N 1
ATOM 692 C CA . LYS A 1 86 ? -6.568 2.080 6.954 1.00 97.38 86 LYS A CA 1
ATOM 693 C C . LYS A 1 86 ? -5.923 3.152 6.071 1.00 97.38 86 LYS A C 1
ATOM 695 O O . LYS A 1 86 ? -5.651 2.871 4.910 1.00 97.38 86 LYS A O 1
ATOM 700 N N . SER A 1 87 ? -5.605 4.321 6.627 1.00 97.94 87 SER A N 1
ATOM 701 C CA . SER A 1 87 ? -4.943 5.396 5.874 1.00 97.94 87 SER A CA 1
ATOM 702 C C . SER A 1 87 ? -3.559 4.989 5.362 1.00 97.94 87 SER A C 1
ATOM 704 O O . SER A 1 87 ? -3.206 5.290 4.227 1.00 97.94 87 SER A O 1
ATOM 706 N N . VAL A 1 88 ? -2.776 4.254 6.162 1.00 97.00 88 VAL A N 1
ATOM 707 C CA . VAL A 1 88 ? -1.484 3.713 5.701 1.00 97.00 88 VAL A CA 1
ATOM 708 C C . VAL A 1 88 ? -1.683 2.734 4.542 1.00 97.00 88 VAL A C 1
ATOM 710 O O . VAL A 1 88 ? -0.936 2.786 3.569 1.00 97.00 88 VAL A O 1
ATOM 713 N N . LEU A 1 89 ? -2.694 1.862 4.609 1.00 97.31 89 LEU A N 1
ATOM 714 C CA . LEU A 1 89 ? -2.982 0.904 3.542 1.00 97.31 89 LEU A CA 1
ATOM 715 C C . LEU A 1 89 ? -3.369 1.593 2.227 1.00 97.31 89 LEU A C 1
ATOM 717 O O . LEU A 1 89 ? -2.956 1.121 1.170 1.00 97.31 89 LEU A O 1
ATOM 721 N N . GLU A 1 90 ? -4.141 2.680 2.286 1.00 97.38 90 GLU A N 1
ATOM 722 C CA . GLU A 1 90 ? -4.503 3.490 1.114 1.00 97.38 90 GLU A CA 1
ATOM 723 C C . GLU A 1 90 ? -3.236 4.039 0.436 1.00 97.38 90 GLU A C 1
ATOM 725 O O . GLU A 1 90 ? -2.979 3.714 -0.722 1.00 97.38 90 GLU A O 1
ATOM 730 N N . ILE A 1 91 ? -2.358 4.707 1.195 1.00 97.44 91 ILE A N 1
ATOM 731 C CA . ILE A 1 91 ? -1.083 5.244 0.685 1.00 97.44 91 ILE A CA 1
ATOM 732 C C . ILE A 1 91 ? -0.204 4.140 0.079 1.00 97.44 91 ILE A C 1
ATOM 734 O O . ILE A 1 91 ? 0.342 4.295 -1.012 1.00 97.44 91 ILE A O 1
ATOM 738 N N . MET A 1 92 ? -0.050 3.008 0.772 1.00 95.38 92 MET A N 1
ATOM 739 C CA . MET A 1 92 ? 0.778 1.905 0.270 1.00 95.38 92 MET A CA 1
ATOM 740 C C . MET A 1 92 ? 0.197 1.260 -0.991 1.00 95.38 92 MET A C 1
ATOM 742 O O . MET A 1 92 ? 0.954 0.780 -1.832 1.00 95.38 92 MET A O 1
ATOM 746 N N . THR A 1 93 ? -1.130 1.245 -1.130 1.00 95.38 93 THR A N 1
ATOM 747 C CA . THR A 1 93 ? -1.799 0.722 -2.326 1.00 95.38 93 THR A CA 1
ATOM 748 C C . THR A 1 93 ? -1.555 1.637 -3.524 1.00 95.38 93 THR A C 1
ATOM 750 O O . THR A 1 93 ? -1.247 1.136 -4.605 1.00 95.38 93 THR A O 1
ATOM 753 N N . ASP A 1 94 ? -1.603 2.955 -3.325 1.00 96.44 94 ASP A N 1
ATOM 754 C CA . ASP A 1 94 ? -1.294 3.930 -4.374 1.00 96.44 94 ASP A CA 1
ATOM 755 C C . ASP A 1 94 ? 0.177 3.852 -4.801 1.00 96.44 94 ASP A C 1
ATOM 757 O O . ASP A 1 94 ? 0.480 3.821 -5.994 1.00 96.44 94 ASP A O 1
ATOM 761 N N . LEU A 1 95 ? 1.101 3.738 -3.839 1.00 94.69 95 LEU A N 1
ATOM 762 C CA . LEU A 1 95 ? 2.525 3.528 -4.124 1.00 94.69 95 LEU A CA 1
ATOM 763 C C . LEU A 1 95 ? 2.773 2.216 -4.877 1.00 94.69 95 LEU A C 1
ATOM 765 O O . LEU A 1 95 ? 3.585 2.177 -5.796 1.00 94.69 95 LEU A O 1
ATOM 769 N N . LEU A 1 96 ? 2.060 1.143 -4.524 1.00 94.62 96 LEU A N 1
ATOM 770 C CA . LEU A 1 96 ? 2.146 -0.133 -5.233 1.00 94.62 96 LEU A CA 1
ATOM 771 C C . LEU A 1 96 ? 1.661 -0.007 -6.682 1.00 94.62 96 LEU A C 1
ATOM 773 O O . LEU A 1 96 ? 2.260 -0.600 -7.579 1.00 94.62 96 LEU A O 1
ATOM 777 N N . ALA A 1 97 ? 0.579 0.737 -6.917 1.00 93.56 97 ALA A N 1
ATOM 778 C CA . ALA A 1 97 ? 0.081 0.992 -8.263 1.00 93.56 97 ALA A CA 1
ATOM 779 C C . ALA A 1 97 ? 1.109 1.776 -9.095 1.00 93.56 97 ALA A C 1
ATOM 781 O O . ALA A 1 97 ? 1.390 1.388 -10.227 1.00 93.56 97 ALA A O 1
ATOM 782 N N . GLN A 1 98 ? 1.727 2.806 -8.509 1.00 93.44 98 GLN A N 1
ATOM 783 C CA . GLN A 1 98 ? 2.793 3.577 -9.155 1.00 93.44 98 GLN A CA 1
ATOM 784 C C . GLN A 1 98 ? 4.017 2.713 -9.472 1.00 93.44 98 GLN A C 1
ATOM 786 O O . GLN A 1 98 ? 4.476 2.714 -10.609 1.00 93.44 98 GLN A O 1
ATOM 791 N N . ALA A 1 99 ? 4.492 1.909 -8.515 1.00 89.44 99 ALA A N 1
ATOM 792 C CA . ALA A 1 99 ? 5.628 1.013 -8.730 1.00 89.44 99 ALA A CA 1
ATOM 793 C C . ALA A 1 99 ? 5.363 0.011 -9.868 1.00 89.44 99 ALA A C 1
ATOM 795 O O . ALA A 1 99 ? 6.239 -0.259 -10.680 1.00 89.44 99 ALA A O 1
ATOM 796 N N . ARG A 1 100 ? 4.132 -0.507 -9.982 1.00 90.31 100 ARG A N 1
ATOM 797 C CA . ARG A 1 100 ? 3.739 -1.392 -11.092 1.00 90.31 100 ARG A CA 1
ATOM 798 C C . ARG A 1 100 ? 3.660 -0.675 -12.439 1.00 90.31 100 ARG A C 1
ATOM 800 O O . ARG A 1 100 ? 3.991 -1.292 -13.447 1.00 90.31 100 ARG A O 1
ATOM 807 N N . SER A 1 101 ? 3.226 0.587 -12.459 1.00 89.50 101 SER A N 1
ATOM 808 C CA . SER A 1 101 ? 3.285 1.417 -13.671 1.00 89.50 101 SER A CA 1
ATOM 809 C C . SER A 1 101 ? 4.731 1.597 -14.120 1.00 89.50 101 SER A C 1
ATOM 811 O O . SER A 1 101 ? 5.027 1.324 -15.276 1.00 89.50 101 SER A O 1
ATOM 813 N N . GLY A 1 102 ? 5.633 1.928 -13.186 1.00 85.69 102 GLY A N 1
ATOM 814 C CA . GLY A 1 102 ? 7.070 2.064 -13.448 1.00 85.69 102 GLY A CA 1
ATOM 815 C C . GLY A 1 102 ? 7.671 0.811 -14.083 1.00 85.69 102 GLY A C 1
ATOM 816 O O . GLY A 1 102 ? 8.270 0.896 -15.147 1.00 85.69 102 GLY A O 1
ATOM 817 N N . VAL A 1 103 ? 7.382 -0.379 -13.539 1.00 84.50 103 VAL A N 1
ATOM 818 C CA . VAL A 1 103 ? 7.802 -1.649 -14.167 1.00 84.50 103 VAL A CA 1
ATOM 819 C C . VAL A 1 103 ? 7.321 -1.750 -15.617 1.00 84.50 103 VAL A C 1
ATOM 821 O O . VAL A 1 103 ? 8.115 -2.057 -16.501 1.00 84.50 103 VAL A O 1
ATOM 824 N N . SER A 1 104 ? 6.038 -1.481 -15.876 1.00 84.19 104 SER A N 1
ATOM 825 C CA . SER A 1 104 ? 5.481 -1.562 -17.232 1.00 84.19 104 SER A CA 1
ATOM 826 C C . SER A 1 104 ? 6.100 -0.535 -18.184 1.00 84.19 104 SER A C 1
ATOM 828 O O . SER A 1 104 ? 6.241 -0.822 -19.374 1.00 84.19 104 SER A O 1
ATOM 830 N N . GLU A 1 105 ? 6.431 0.656 -17.689 1.00 85.75 105 GLU A N 1
ATOM 831 C CA . GLU A 1 105 ? 7.103 1.706 -18.453 1.00 85.75 105 GLU A CA 1
ATOM 832 C C . GLU A 1 105 ? 8.527 1.279 -18.811 1.00 85.75 105 GLU A C 1
ATOM 834 O O . GLU A 1 105 ? 8.898 1.342 -19.982 1.00 85.75 105 GLU A O 1
ATOM 839 N N . GLU A 1 106 ? 9.291 0.747 -17.856 1.00 81.94 106 GLU A N 1
ATOM 840 C CA . GLU A 1 106 ? 10.678 0.337 -18.091 1.00 81.94 106 GLU A CA 1
ATOM 841 C C . GLU A 1 106 ? 10.799 -0.944 -18.925 1.00 81.94 106 GLU A C 1
ATOM 843 O O . GLU A 1 106 ? 11.668 -1.044 -19.797 1.00 81.94 106 GLU A O 1
ATOM 848 N N . GLU A 1 107 ? 9.874 -1.895 -18.770 1.00 79.44 107 GLU A N 1
ATOM 849 C CA . GLU A 1 107 ? 9.728 -3.027 -19.693 1.00 79.44 107 GLU A CA 1
ATOM 850 C C . GLU A 1 107 ? 9.373 -2.549 -21.110 1.00 79.44 107 GLU A C 1
ATOM 852 O O . GLU A 1 107 ? 9.927 -3.043 -22.100 1.00 79.44 107 GLU A O 1
ATOM 857 N N . GLY A 1 108 ? 8.492 -1.549 -21.210 1.00 81.06 108 GLY A N 1
ATOM 858 C CA . GLY A 1 108 ? 8.160 -0.862 -22.451 1.00 81.06 108 GLY A CA 1
ATOM 859 C C . GLY A 1 108 ? 9.385 -0.210 -23.086 1.00 81.06 108 GLY A C 1
ATOM 860 O O . GLY A 1 108 ? 9.649 -0.446 -24.261 1.00 81.06 108 GLY A O 1
ATOM 861 N N . ASN A 1 109 ? 10.187 0.525 -22.319 1.00 79.62 109 ASN A N 1
ATOM 862 C CA . ASN A 1 109 ? 11.408 1.191 -22.780 1.00 79.62 109 ASN A CA 1
ATOM 863 C C . ASN A 1 109 ? 12.485 0.184 -23.225 1.00 79.62 109 ASN A C 1
ATOM 865 O O . ASN A 1 109 ? 13.163 0.387 -24.239 1.00 79.62 109 ASN A O 1
ATOM 869 N N . ALA A 1 110 ? 12.595 -0.956 -22.536 1.00 72.81 110 ALA A N 1
ATOM 870 C CA . ALA A 1 110 ? 13.454 -2.070 -22.938 1.00 72.81 110 ALA A CA 1
ATOM 871 C C . ALA A 1 110 ? 12.956 -2.784 -24.218 1.00 72.81 110 ALA A C 1
ATOM 873 O O . ALA A 1 110 ? 13.762 -3.296 -25.009 1.00 72.81 110 ALA A O 1
ATOM 874 N N . GLY A 1 111 ? 11.635 -2.827 -24.430 1.00 62.50 111 GLY A N 1
ATOM 875 C CA . GLY A 1 111 ? 10.950 -3.464 -25.560 1.00 62.50 111 GLY A CA 1
ATOM 876 C C . GLY A 1 111 ? 10.853 -2.599 -26.824 1.00 62.50 111 GLY A C 1
ATOM 877 O O . GLY A 1 111 ? 11.120 -3.099 -27.918 1.00 62.50 111 GLY A O 1
ATOM 878 N N . TYR A 1 112 ? 10.575 -1.298 -26.691 1.00 47.28 112 TYR A N 1
ATOM 879 C CA . TYR A 1 112 ? 10.494 -0.317 -27.787 1.00 47.28 112 TYR A CA 1
ATOM 880 C C . TYR A 1 112 ? 11.805 -0.182 -28.565 1.00 47.28 112 TYR A C 1
ATOM 882 O O . TYR A 1 112 ? 11.810 0.282 -29.703 1.00 47.28 112 TYR A O 1
ATOM 890 N N . ASN A 1 113 ? 12.907 -0.658 -27.987 1.00 50.91 113 ASN A N 1
ATOM 891 C CA . ASN A 1 113 ? 14.210 -0.677 -28.625 1.00 50.91 113 ASN A CA 1
ATOM 892 C C . ASN A 1 113 ? 14.620 -2.032 -29.218 1.00 50.91 113 ASN A C 1
ATOM 894 O O . ASN A 1 113 ? 15.727 -2.145 -29.731 1.00 50.91 113 ASN A O 1
ATOM 898 N N . SER A 1 114 ? 13.785 -3.076 -29.211 1.00 41.53 114 SER A N 1
ATOM 899 C CA . SER A 1 114 ? 14.252 -4.408 -29.610 1.00 41.53 114 SER A CA 1
ATOM 900 C C . SER A 1 114 ? 13.435 -5.087 -30.713 1.00 41.53 114 SER A C 1
ATOM 902 O O . SER A 1 114 ? 12.554 -5.909 -30.486 1.00 41.53 114 SER A O 1
ATOM 904 N N . ARG A 1 115 ? 13.997 -4.976 -31.921 1.00 40.12 115 ARG A N 1
ATOM 905 C CA . ARG A 1 115 ? 14.200 -6.084 -32.881 1.00 40.12 115 ARG A CA 1
ATOM 906 C C . ARG A 1 115 ? 14.889 -7.337 -32.274 1.00 40.12 115 ARG A C 1
ATOM 908 O O . ARG A 1 115 ? 15.465 -8.133 -33.002 1.00 40.12 115 ARG A O 1
ATOM 915 N N . ALA A 1 116 ? 14.866 -7.537 -30.958 1.00 46.78 116 ALA A N 1
ATOM 916 C CA . ALA A 1 116 ? 15.628 -8.561 -30.248 1.00 46.78 116 ALA A CA 1
ATOM 917 C C . ALA A 1 116 ? 14.771 -9.206 -29.146 1.00 46.78 116 ALA A C 1
ATOM 919 O O . ALA A 1 116 ? 15.073 -9.130 -27.951 1.00 46.78 116 ALA A O 1
ATOM 920 N N . GLN A 1 117 ? 13.684 -9.843 -29.581 1.00 45.19 117 GLN A N 1
ATOM 921 C CA . GLN A 1 117 ? 12.920 -10.835 -28.828 1.00 45.19 117 GLN A CA 1
ATOM 922 C C . GLN A 1 117 ? 13.811 -12.065 -28.591 1.00 45.19 117 GLN A C 1
ATOM 924 O O . GLN A 1 117 ? 14.317 -12.655 -29.539 1.00 45.19 117 GLN A O 1
ATOM 929 N N . GLY A 1 118 ? 14.040 -12.453 -27.337 1.00 43.00 118 GLY A N 1
ATOM 930 C CA . GLY A 1 118 ? 14.728 -13.716 -27.035 1.00 43.00 118 GLY A CA 1
ATOM 931 C C . GLY A 1 118 ? 15.273 -13.820 -25.614 1.00 43.00 118 GLY A C 1
ATOM 932 O O . GLY A 1 118 ? 15.178 -14.874 -24.994 1.00 43.00 118 GLY A O 1
ATOM 933 N N . LEU A 1 119 ? 15.784 -12.719 -25.055 1.00 46.06 119 LEU A N 1
ATOM 934 C CA . LEU A 1 119 ? 16.395 -12.714 -23.717 1.00 46.06 119 LEU A CA 1
ATOM 935 C C . LEU A 1 119 ? 15.414 -12.370 -22.582 1.00 46.06 119 LEU A C 1
ATOM 937 O O . LEU A 1 119 ? 15.530 -12.935 -21.499 1.00 46.06 119 LEU A O 1
ATOM 941 N N . GLY A 1 120 ? 14.404 -11.527 -22.836 1.00 46.00 120 GLY A N 1
ATOM 942 C CA . GLY A 1 120 ? 13.437 -11.103 -21.809 1.00 46.00 120 GLY A CA 1
ATOM 943 C C . GLY A 1 120 ? 12.549 -12.233 -21.273 1.00 46.00 120 GLY A C 1
ATOM 944 O O . GLY A 1 120 ? 12.296 -12.304 -20.075 1.00 46.00 120 GLY A O 1
ATOM 945 N N . ALA A 1 121 ? 12.155 -13.182 -22.130 1.00 48.91 121 ALA A N 1
ATOM 946 C CA . ALA A 1 121 ? 11.272 -14.282 -21.736 1.00 48.91 121 ALA A CA 1
ATOM 947 C C . ALA A 1 121 ? 11.897 -15.191 -20.663 1.00 48.91 121 ALA A C 1
ATOM 949 O O . ALA A 1 121 ? 11.217 -15.606 -19.733 1.00 48.91 121 ALA A O 1
ATOM 950 N N . ARG A 1 122 ? 13.211 -15.447 -20.734 1.00 46.44 122 ARG A N 1
ATOM 951 C CA . ARG A 1 122 ? 13.894 -16.356 -19.795 1.00 46.44 122 ARG A CA 1
ATOM 952 C C . ARG A 1 122 ? 14.110 -15.730 -18.415 1.00 46.44 122 ARG A C 1
ATOM 954 O O . ARG A 1 122 ? 14.078 -16.444 -17.418 1.00 46.44 122 ARG A O 1
ATOM 961 N N . VAL A 1 123 ? 14.312 -14.413 -18.355 1.00 49.41 123 VAL A N 1
ATOM 962 C CA . VAL A 1 123 ? 14.458 -13.677 -17.087 1.00 49.41 123 VAL A CA 1
ATOM 963 C C . VAL A 1 123 ? 13.108 -13.558 -16.379 1.00 49.41 123 VAL A C 1
ATOM 965 O O . VAL A 1 123 ? 13.026 -13.790 -15.173 1.00 49.41 123 VAL A O 1
ATOM 968 N N . LEU A 1 124 ? 12.034 -13.308 -17.135 1.00 48.38 124 LEU A N 1
ATOM 969 C CA . LEU A 1 124 ? 10.672 -13.259 -16.603 1.00 48.38 124 LEU A CA 1
ATOM 970 C C . LEU A 1 124 ? 10.220 -14.626 -16.048 1.00 48.38 124 LEU A C 1
ATOM 972 O O . LEU A 1 124 ? 9.610 -14.696 -14.981 1.00 48.38 124 LEU A O 1
ATOM 976 N N . GLU A 1 125 ? 10.579 -15.723 -16.724 1.00 46.44 125 GLU A N 1
ATOM 977 C CA . GLU A 1 125 ? 10.313 -17.096 -16.268 1.00 46.44 125 GLU A CA 1
ATOM 978 C C . GLU A 1 125 ? 11.033 -17.409 -14.941 1.00 46.44 125 GLU A C 1
ATOM 980 O O . GLU A 1 125 ? 10.443 -17.968 -14.014 1.00 46.44 125 GLU A O 1
ATOM 985 N N . ALA A 1 126 ? 12.298 -16.991 -14.815 1.00 48.62 126 ALA A N 1
ATOM 986 C CA . ALA A 1 126 ? 13.090 -17.185 -13.602 1.00 48.62 126 ALA A CA 1
ATOM 987 C C . ALA A 1 126 ? 12.538 -16.372 -12.418 1.00 48.62 126 ALA A C 1
ATOM 989 O O . ALA A 1 126 ? 12.395 -16.906 -11.315 1.00 48.62 126 ALA A O 1
ATOM 990 N N . ALA A 1 127 ? 12.147 -15.114 -12.648 1.00 48.62 127 ALA A N 1
ATOM 991 C CA . ALA A 1 127 ? 11.512 -14.277 -11.631 1.00 48.62 127 ALA A CA 1
ATOM 992 C C . ALA A 1 127 ? 10.176 -14.875 -11.155 1.00 48.62 127 ALA A C 1
ATOM 994 O O . ALA A 1 127 ? 9.906 -14.940 -9.953 1.00 48.62 127 ALA A O 1
ATOM 995 N N . ARG A 1 128 ? 9.370 -15.407 -12.084 1.00 51.28 128 ARG A N 1
ATOM 996 C CA . ARG A 1 128 ? 8.102 -16.081 -11.774 1.00 51.28 128 ARG A CA 1
ATOM 997 C C . ARG A 1 128 ? 8.306 -17.363 -10.957 1.00 51.28 128 ARG A C 1
ATOM 999 O O . ARG A 1 128 ? 7.523 -17.630 -10.046 1.00 51.28 128 ARG A O 1
ATOM 1006 N N . SER A 1 129 ? 9.375 -18.117 -11.223 1.00 51.22 129 SER A N 1
ATOM 1007 C CA . SER A 1 129 ? 9.746 -19.307 -10.445 1.00 51.22 129 SER A CA 1
ATOM 1008 C C . SER A 1 129 ? 10.163 -18.969 -9.007 1.00 51.22 129 SER A C 1
ATOM 1010 O O . SER A 1 129 ? 9.780 -19.677 -8.075 1.00 51.22 129 SER A O 1
ATOM 1012 N N . ILE A 1 130 ? 10.914 -17.882 -8.803 1.00 53.03 130 ILE A N 1
ATOM 1013 C CA . ILE A 1 130 ? 11.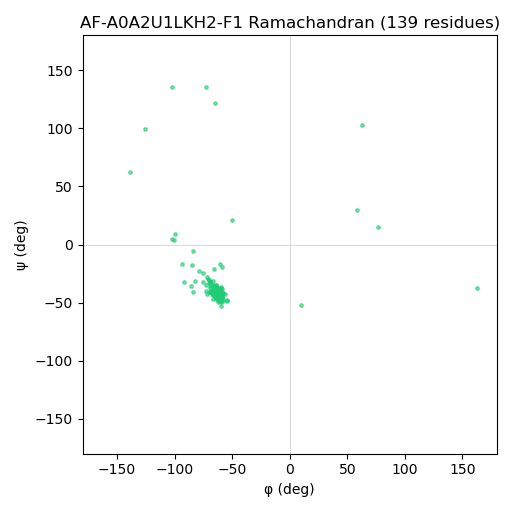351 -17.436 -7.467 1.00 53.03 130 ILE A CA 1
ATOM 1014 C C . ILE A 1 130 ? 10.154 -16.933 -6.645 1.00 53.03 130 ILE A C 1
ATOM 1016 O O . ILE A 1 130 ? 10.016 -17.271 -5.469 1.00 53.03 130 ILE A O 1
ATOM 1020 N N . LEU A 1 131 ? 9.240 -16.193 -7.277 1.00 52.22 131 LEU A N 1
ATOM 1021 C CA . LEU A 1 131 ? 7.986 -15.751 -6.659 1.00 52.22 131 LEU A CA 1
ATOM 1022 C C . LEU A 1 131 ? 7.086 -16.928 -6.251 1.00 52.22 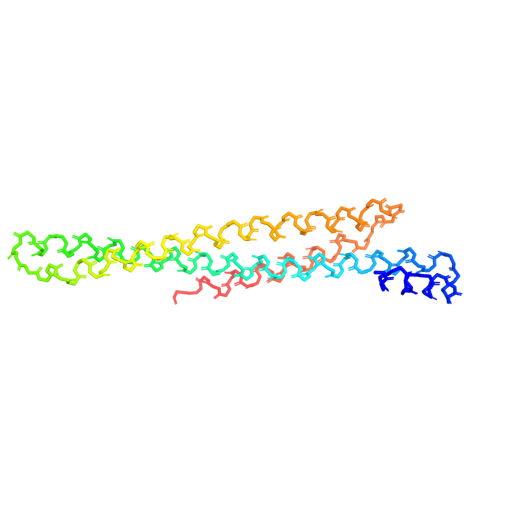131 LEU A C 1
ATOM 1024 O O . LEU A 1 131 ? 6.506 -16.900 -5.165 1.00 52.22 131 LEU A O 1
ATOM 1028 N N . GLY A 1 132 ? 7.013 -17.985 -7.067 1.00 54.44 132 GLY A N 1
ATOM 1029 C CA . GLY A 1 132 ? 6.294 -19.216 -6.721 1.00 54.44 132 GLY A CA 1
ATOM 1030 C C . GLY A 1 132 ? 6.871 -19.921 -5.488 1.00 54.44 132 GLY A C 1
ATOM 1031 O O . GLY A 1 132 ? 6.119 -20.351 -4.613 1.00 54.44 132 GLY A O 1
ATOM 1032 N N . ALA A 1 133 ? 8.201 -19.971 -5.370 1.00 53.50 133 ALA A N 1
ATOM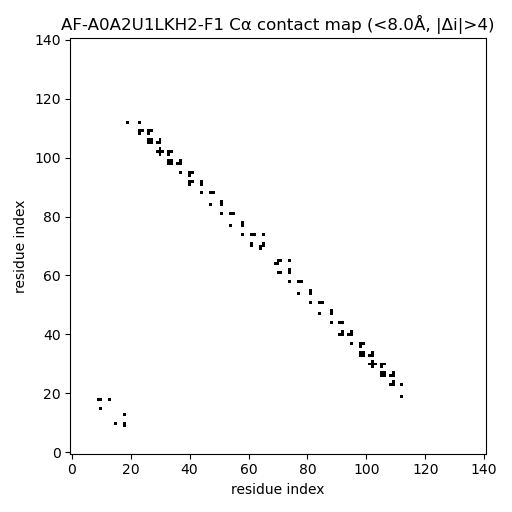 1033 C CA . ALA A 1 133 ? 8.876 -20.560 -4.214 1.00 53.50 133 ALA A CA 1
ATOM 1034 C C . ALA A 1 133 ? 8.647 -19.750 -2.924 1.00 53.50 133 ALA A C 1
ATOM 1036 O O . ALA A 1 133 ? 8.383 -20.326 -1.870 1.00 53.50 133 ALA A O 1
ATOM 1037 N N . LEU A 1 134 ? 8.670 -18.415 -3.002 1.00 46.44 134 LEU A N 1
ATOM 1038 C CA . LEU A 1 134 ? 8.383 -17.544 -1.856 1.00 46.44 134 LEU A CA 1
ATOM 1039 C C . LEU A 1 134 ? 6.924 -17.655 -1.390 1.00 46.44 134 LEU A C 1
ATOM 1041 O O . LEU A 1 134 ? 6.658 -17.629 -0.189 1.00 46.44 134 LEU A O 1
ATOM 1045 N N . PHE A 1 135 ? 5.979 -17.833 -2.316 1.00 46.50 135 PHE A N 1
ATOM 1046 C CA . PHE A 1 135 ? 4.566 -18.015 -1.976 1.00 46.50 135 PHE A CA 1
ATOM 1047 C C . PHE A 1 135 ? 4.304 -19.344 -1.246 1.00 46.50 135 PHE A C 1
ATOM 1049 O O . PHE A 1 135 ? 3.509 -19.378 -0.308 1.00 46.50 135 PHE A O 1
ATOM 1056 N N . ALA A 1 136 ? 5.024 -20.412 -1.612 1.00 51.16 136 ALA A N 1
ATOM 1057 C CA . ALA A 1 136 ? 4.936 -21.715 -0.951 1.00 51.16 136 ALA A CA 1
ATOM 1058 C C . ALA A 1 136 ? 5.484 -21.698 0.490 1.00 51.16 136 ALA A C 1
ATOM 1060 O O . ALA A 1 136 ? 4.935 -22.359 1.369 1.00 51.16 136 ALA A O 1
ATOM 1061 N N . VAL A 1 137 ? 6.520 -20.899 0.764 1.00 49.28 137 VAL A N 1
ATOM 1062 C CA . VAL A 1 137 ? 7.101 -20.758 2.115 1.00 49.28 137 VAL A CA 1
ATOM 1063 C C . VAL A 1 137 ? 6.177 -19.973 3.060 1.00 49.28 137 VAL A C 1
ATOM 1065 O O . VAL A 1 137 ? 6.170 -20.217 4.262 1.00 49.28 137 VAL A O 1
ATOM 1068 N N . VAL A 1 138 ? 5.344 -19.072 2.531 1.00 49.25 138 VAL A N 1
ATOM 1069 C CA . VAL A 1 138 ? 4.415 -18.232 3.317 1.00 49.25 138 VAL A CA 1
ATOM 1070 C C . VAL A 1 138 ? 3.085 -18.947 3.646 1.00 49.25 138 VAL A C 1
ATOM 1072 O O . VAL A 1 138 ? 2.273 -18.410 4.401 1.00 49.25 138 VAL A O 1
ATOM 1075 N N . GLN A 1 139 ? 2.853 -20.154 3.113 1.00 43.03 139 GLN A N 1
ATOM 1076 C CA . GLN A 1 139 ? 1.638 -20.958 3.336 1.00 43.03 139 GLN A CA 1
ATOM 1077 C C . GLN A 1 139 ? 1.798 -22.121 4.335 1.00 43.03 139 GLN A C 1
ATOM 1079 O O . GLN A 1 139 ? 0.843 -22.874 4.524 1.00 43.03 139 GLN A O 1
ATOM 1084 N N . LEU A 1 140 ? 2.949 -22.276 4.998 1.00 34.59 140 LEU A N 1
ATOM 1085 C CA . LEU A 1 140 ? 3.046 -23.208 6.128 1.00 34.59 140 LEU A CA 1
ATOM 1086 C C . LEU A 1 140 ? 2.302 -22.633 7.355 1.00 34.59 140 LEU A C 1
ATOM 1088 O O . LEU A 1 140 ? 2.413 -21.429 7.597 1.00 34.59 140 LEU A O 1
ATOM 1092 N N . PRO A 1 141 ? 1.501 -23.462 8.055 1.00 43.69 141 PRO A N 1
ATOM 1093 C CA . PRO A 1 141 ? 0.570 -23.030 9.100 1.00 43.69 141 PRO A CA 1
ATOM 1094 C C . PRO A 1 141 ? 1.241 -22.349 10.296 1.00 43.69 141 PRO A C 1
ATOM 1096 O O . PRO A 1 141 ? 2.382 -22.731 10.643 1.00 43.69 141 PRO A O 1
#

Secondary structure (DSSP, 8-state):
--HHHHHHHHHHHH-THHHHHHHHHHHHHHHHHHHHHHHHHHHHHHHHHHHHHHHHHHHHHHHHHHTTT-SHHHHHHHHHHHHHHHHHHHHHHHHHHHHHHHHHHHHHHHHTT-S-TTSHHHHHHHHHHHHHHHHHHTT--

Foldseek 3Di:
DPPVVVLVVCCVPQPNPVSLVVLLVVLVVQLVVLVVVLVVLVVVLVVLVVVLVVLVVVLVVVVVVVVVVPPPVVSVVSVVVSVVSVVVSVVSVVVSVVSVVSSVVSVVVSVVSDPPPDPVVVVVVVVVVVVVVVVVVVPDD

Solvent-accessible surface area (backbone atoms only — not comparable to full-atom values): 7642 Å² total; per-residue (Å²): 129,70,74,62,58,57,54,55,52,46,43,73,72,48,52,74,72,48,43,56,57,49,52,34,51,47,26,50,51,50,21,51,53,31,44,52,52,25,50,52,41,48,53,53,48,53,53,51,53,53,53,49,51,53,50,53,53,52,47,56,60,39,49,70,37,33,80,73,75,39,65,55,69,58,45,53,53,48,51,53,51,47,52,53,51,49,56,50,46,53,54,47,50,54,51,29,52,50,29,51,49,50,22,54,50,24,49,43,61,34,50,80,72,42,102,62,85,71,65,66,65,60,54,53,52,52,53,51,53,53,52,52,54,55,53,59,67,72,65,64,132

Radius of gyration: 23.69 Å; Cα contacts (8 Å, |Δi|>4): 65; chains: 1; bounding box: 56×44×63 Å

Nearest PDB structures (foldseek):
  4waf-assembly1_B  TM=7.532E-01  e=1.134E+00  Homo sapiens
  8bcy-assembly1_B  TM=7.837E-01  e=2.454E+00  Bos taurus
  4ilo-assembly1_A  TM=6.992E-01  e=3.113E+00  Chlamydia trachomatis L2/434/Bu
  6g6w-assembly1_B  TM=3.958E-01  e=1.134E+00  Bos taurus
  3mtt-assembly1_A  TM=3.795E-01  e=1.823E+00  Homo sapiens

Mean predicted aligned error: 13.21 Å